Protein AF-A0A7I7MIA1-F1 (afdb_monomer)

Structure (mmCIF, N/CA/C/O backbone):
data_AF-A0A7I7MIA1-F1
#
_entry.id   AF-A0A7I7MIA1-F1
#
loop_
_atom_site.group_PDB
_atom_site.id
_atom_site.type_symbol
_atom_site.label_atom_id
_atom_site.label_alt_id
_atom_site.label_comp_id
_atom_site.label_asym_id
_atom_site.label_entity_id
_atom_site.label_seq_id
_atom_site.pdbx_PDB_ins_code
_atom_site.Cartn_x
_atom_site.Cartn_y
_atom_site.Cartn_z
_atom_site.occupancy
_atom_site.B_iso_or_equiv
_atom_site.auth_seq_id
_atom_site.auth_comp_id
_atom_site.auth_asym_id
_atom_site.auth_atom_id
_atom_site.pdbx_PDB_model_num
ATOM 1 N N . MET A 1 1 ? 11.978 16.956 -4.352 1.00 44.69 1 MET A N 1
ATOM 2 C CA . MET A 1 1 ? 12.966 15.857 -4.370 1.00 44.69 1 MET A CA 1
ATOM 3 C C . MET A 1 1 ? 12.294 14.625 -4.952 1.00 44.69 1 MET A C 1
ATOM 5 O O . MET A 1 1 ? 11.413 14.072 -4.311 1.00 44.69 1 MET A O 1
ATOM 9 N N . VAL A 1 2 ? 12.640 14.261 -6.189 1.00 42.34 2 VAL A N 1
ATOM 10 C CA . VAL A 1 2 ? 12.256 12.981 -6.805 1.00 42.34 2 VAL A CA 1
ATOM 11 C C . VAL A 1 2 ? 13.158 11.910 -6.195 1.00 42.34 2 VAL A C 1
ATOM 13 O O . VAL A 1 2 ? 14.380 12.039 -6.240 1.00 42.34 2 VAL A O 1
ATOM 16 N N . PHE A 1 3 ? 12.556 10.917 -5.542 1.00 46.50 3 PHE A N 1
ATOM 17 C CA . PHE A 1 3 ? 13.268 9.8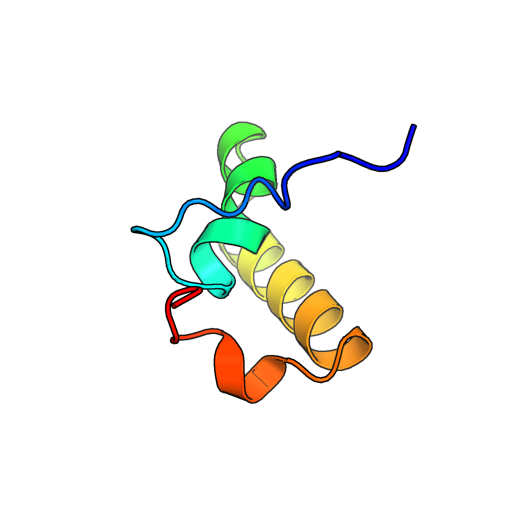21 -4.888 1.00 46.50 3 PHE A CA 1
ATOM 18 C C . PHE A 1 3 ? 14.131 9.080 -5.922 1.00 46.50 3 PHE A C 1
ATOM 20 O O . PHE A 1 3 ? 13.602 8.482 -6.852 1.00 46.50 3 PHE A O 1
ATOM 27 N 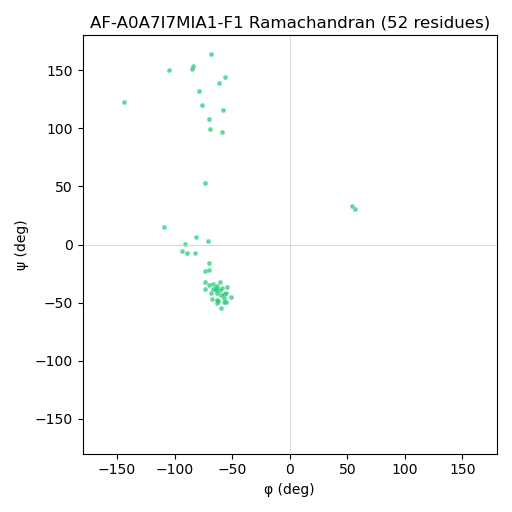N . GLN A 1 4 ? 15.458 9.119 -5.757 1.00 52.28 4 GLN A N 1
ATOM 28 C CA . GLN A 1 4 ? 16.432 8.498 -6.672 1.00 52.28 4 GLN A CA 1
ATOM 29 C C . GLN A 1 4 ? 16.459 6.960 -6.623 1.00 52.28 4 GLN A C 1
ATOM 31 O O . GLN A 1 4 ? 17.243 6.305 -7.301 1.00 52.28 4 GLN A O 1
ATOM 36 N N . SER A 1 5 ? 15.584 6.351 -5.836 1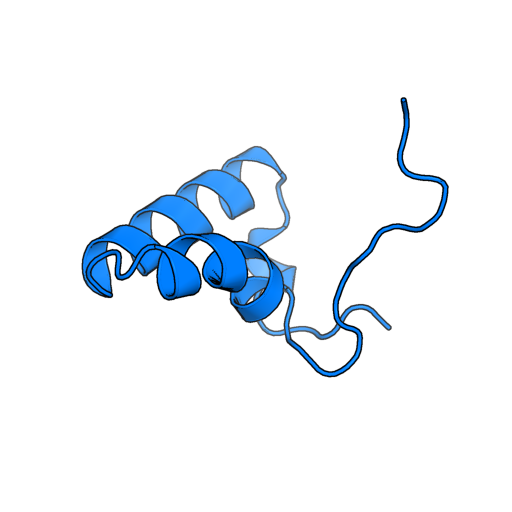.00 53.84 5 SER A N 1
ATOM 37 C CA . SER A 1 5 ? 15.298 4.926 -5.886 1.00 53.84 5 SER A CA 1
ATOM 38 C C . SER A 1 5 ? 13.816 4.783 -5.606 1.00 53.84 5 SER A C 1
ATOM 40 O O . SER A 1 5 ? 13.344 5.266 -4.575 1.00 53.84 5 SER A O 1
ATOM 42 N N . TYR A 1 6 ? 13.067 4.169 -6.521 1.00 56.97 6 TYR A N 1
ATOM 43 C CA . TYR A 1 6 ? 11.700 3.750 -6.238 1.00 56.97 6 TYR A CA 1
ATOM 44 C C . TYR A 1 6 ? 11.781 2.789 -5.050 1.00 56.97 6 TYR A C 1
ATOM 46 O O . TYR A 1 6 ? 12.142 1.629 -5.224 1.00 56.97 6 TYR A O 1
ATOM 54 N N . ALA A 1 7 ? 11.542 3.291 -3.835 1.00 62.28 7 ALA A N 1
ATOM 55 C CA . ALA A 1 7 ? 11.661 2.555 -2.578 1.00 62.28 7 ALA A CA 1
ATOM 56 C C . ALA A 1 7 ? 10.493 1.572 -2.418 1.00 62.28 7 ALA A C 1
ATOM 58 O O . ALA A 1 7 ? 9.754 1.594 -1.437 1.00 62.28 7 ALA A O 1
ATOM 59 N N . LEU A 1 8 ? 10.293 0.738 -3.431 1.00 74.38 8 LEU A N 1
ATOM 60 C CA . LEU A 1 8 ? 9.443 -0.425 -3.356 1.00 74.38 8 LEU A CA 1
ATOM 61 C C . LEU A 1 8 ? 10.234 -1.505 -2.627 1.00 74.38 8 LEU A C 1
ATOM 63 O O . LEU A 1 8 ? 11.393 -1.770 -2.938 1.00 74.38 8 LEU A O 1
ATOM 67 N N . TYR A 1 9 ? 9.600 -2.134 -1.651 1.00 84.31 9 TYR A N 1
ATOM 68 C CA . TYR A 1 9 ? 10.090 -3.335 -1.006 1.00 84.31 9 TYR A CA 1
ATOM 69 C C . TYR A 1 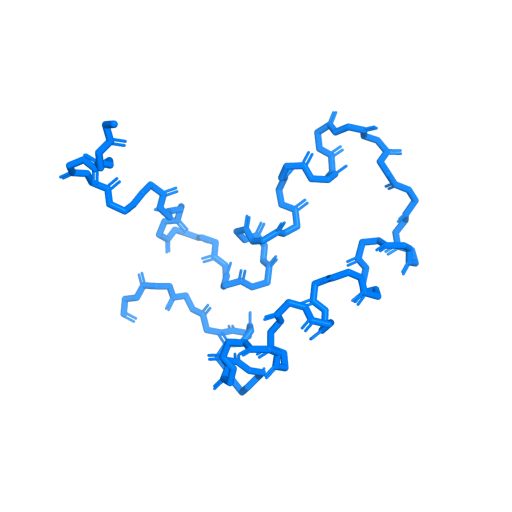9 ? 9.988 -4.496 -2.014 1.00 84.31 9 TYR A C 1
ATOM 71 O O . TYR A 1 9 ? 8.876 -4.965 -2.280 1.00 84.31 9 TYR A O 1
ATOM 79 N N . PRO A 1 10 ? 11.110 -5.001 -2.569 1.00 85.06 10 PRO A N 1
ATOM 80 C CA . PRO A 1 10 ? 11.094 -5.962 -3.686 1.00 85.06 10 PRO A CA 1
ATOM 81 C C . PRO A 1 10 ? 10.584 -7.348 -3.266 1.00 85.06 10 PRO A C 1
ATOM 83 O O . PRO A 1 10 ? 10.093 -8.139 -4.065 1.00 85.06 10 PRO A O 1
ATOM 86 N N . HIS A 1 11 ? 10.656 -7.649 -1.971 1.00 87.38 11 HIS A N 1
ATOM 87 C CA . HIS A 1 11 ? 10.130 -8.879 -1.388 1.00 87.38 11 HIS A CA 1
ATOM 88 C C . HIS A 1 11 ? 8.616 -8.809 -1.101 1.00 87.38 11 HIS A C 1
ATOM 90 O O . HIS A 1 11 ? 8.016 -9.822 -0.731 1.00 87.38 11 HIS A O 1
ATOM 96 N N . MET A 1 12 ? 7.989 -7.639 -1.266 1.00 90.94 12 MET A N 1
ATOM 97 C CA . MET A 1 12 ? 6.560 -7.412 -1.052 1.00 90.94 12 MET A CA 1
ATOM 98 C C . MET A 1 12 ? 5.819 -7.289 -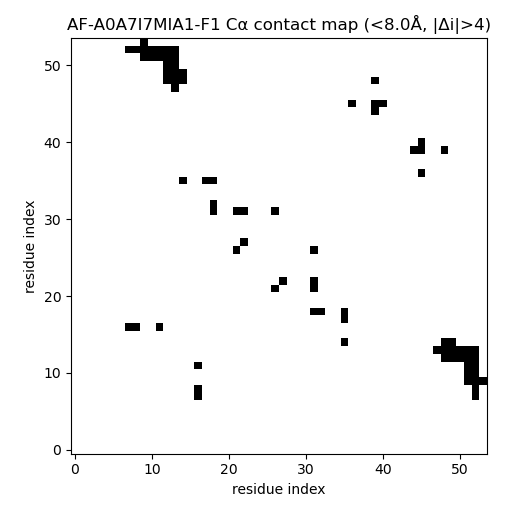2.386 1.00 90.94 12 MET A C 1
ATOM 100 O O . MET A 1 12 ? 6.375 -6.814 -3.367 1.00 90.94 12 MET A O 1
ATOM 104 N N . THR A 1 13 ? 4.546 -7.689 -2.423 1.00 93.62 13 THR A N 1
ATOM 105 C CA . THR A 1 13 ? 3.690 -7.428 -3.591 1.00 93.62 13 THR A CA 1
ATOM 106 C C . THR A 1 13 ? 3.389 -5.934 -3.729 1.00 93.62 13 THR A C 1
ATOM 108 O O . THR A 1 13 ? 3.554 -5.178 -2.766 1.00 93.62 13 THR A O 1
ATOM 111 N N . VAL A 1 14 ? 2.919 -5.488 -4.893 1.00 91.12 14 VAL A N 1
ATOM 112 C CA . VAL A 1 14 ? 2.484 -4.099 -5.116 1.00 91.12 14 VAL A CA 1
ATOM 113 C C . VAL A 1 14 ? 1.406 -3.700 -4.100 1.00 91.12 14 VAL A C 1
ATOM 115 O O . VAL A 1 14 ? 1.514 -2.643 -3.480 1.00 91.12 14 VAL A O 1
ATOM 118 N N . TYR A 1 15 ? 0.448 -4.587 -3.805 1.00 93.69 15 TYR A N 1
ATOM 119 C CA . TYR A 1 15 ? -0.540 -4.384 -2.739 1.00 93.69 15 TYR A CA 1
ATOM 120 C C . TYR A 1 15 ? 0.119 -4.118 -1.383 1.00 93.69 15 TYR A C 1
ATOM 122 O O . TYR A 1 15 ? -0.219 -3.160 -0.689 1.00 93.69 15 TYR A O 1
ATOM 130 N N . ARG A 1 16 ? 1.083 -4.959 -0.988 1.00 92.50 16 ARG A N 1
ATOM 131 C CA . ARG A 1 16 ? 1.765 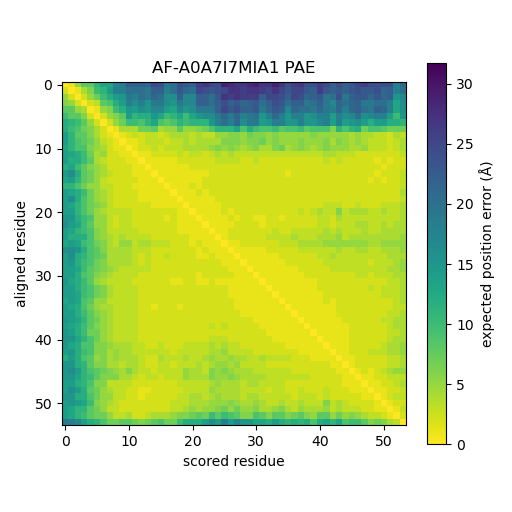-4.831 0.308 1.00 92.50 16 ARG A CA 1
ATOM 132 C C . ARG A 1 16 ? 2.605 -3.559 0.387 1.00 92.50 16 ARG A C 1
ATOM 134 O O . ARG A 1 16 ? 2.654 -2.959 1.456 1.00 92.50 16 ARG A O 1
ATOM 141 N N . ASN A 1 17 ? 3.198 -3.134 -0.726 1.00 92.50 17 ASN A N 1
ATOM 142 C CA . ASN A 1 17 ? 3.907 -1.861 -0.831 1.00 92.50 17 ASN A CA 1
ATOM 143 C C . ASN A 1 17 ? 2.970 -0.671 -0.582 1.00 92.50 17 ASN A C 1
ATOM 145 O O . ASN A 1 17 ? 3.266 0.174 0.261 1.00 92.50 17 ASN A O 1
ATOM 149 N N . LEU A 1 18 ? 1.806 -0.647 -1.237 1.00 91.06 18 LEU A N 1
ATOM 150 C CA . LEU A 1 18 ? 0.802 0.410 -1.060 1.00 91.06 18 LEU A CA 1
ATOM 151 C C . LEU A 1 18 ? 0.174 0.392 0.346 1.00 91.06 18 LEU A C 1
ATOM 153 O O . LEU A 1 18 ? -0.047 1.436 0.958 1.00 91.06 18 LEU A O 1
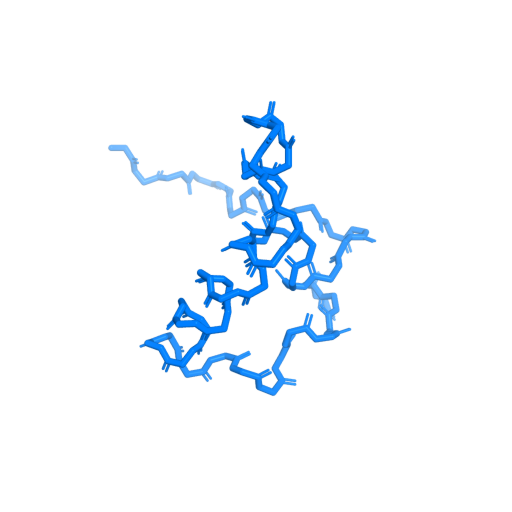ATOM 157 N N . ALA A 1 19 ? -0.070 -0.798 0.897 1.00 94.44 19 ALA A N 1
ATOM 158 C CA . ALA A 1 19 ? -0.675 -0.977 2.214 1.00 94.44 19 ALA A CA 1
ATOM 159 C C . ALA A 1 19 ? 0.273 -0.653 3.384 1.00 94.44 19 ALA A C 1
ATOM 161 O O . ALA A 1 19 ? -0.198 -0.379 4.491 1.00 94.44 19 ALA A O 1
ATOM 162 N N . TYR A 1 20 ? 1.595 -0.698 3.177 1.00 92.19 20 TYR A N 1
ATOM 163 C CA . TYR A 1 20 ? 2.589 -0.626 4.252 1.00 92.19 20 TYR A CA 1
ATOM 164 C C . TYR A 1 20 ? 2.454 0.645 5.102 1.00 92.19 20 TYR A C 1
ATOM 166 O O . TYR A 1 20 ? 2.349 0.566 6.327 1.00 92.19 20 TYR A O 1
ATOM 174 N N . GLY A 1 21 ? 2.363 1.816 4.464 1.00 89.81 21 GLY A N 1
ATOM 175 C CA . GLY A 1 21 ? 2.228 3.094 5.171 1.00 89.81 21 GLY A CA 1
ATOM 176 C C . GLY A 1 21 ? 0.934 3.210 5.986 1.00 89.81 21 GLY A C 1
ATOM 177 O O . GLY A 1 21 ? 0.942 3.760 7.088 1.00 89.81 21 GLY A O 1
ATOM 178 N N . LEU A 1 22 ? -0.169 2.646 5.487 1.00 92.94 22 LEU A N 1
ATOM 17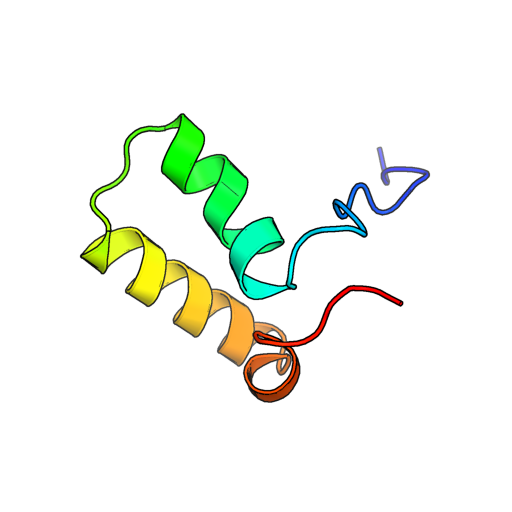9 C CA . LEU A 1 22 ? -1.459 2.637 6.185 1.00 92.94 22 LEU A CA 1
ATOM 180 C C . LEU A 1 22 ? -1.450 1.653 7.365 1.00 92.94 22 LEU A C 1
ATOM 182 O O . LEU A 1 22 ? -1.952 1.962 8.447 1.00 92.94 22 LEU A O 1
ATOM 186 N N . LYS A 1 23 ? -0.800 0.495 7.201 1.00 93.12 23 LYS A N 1
ATOM 187 C CA . LYS A 1 23 ? -0.615 -0.484 8.279 1.00 93.12 23 LYS A CA 1
ATOM 188 C C . LYS A 1 23 ? 0.227 0.089 9.423 1.00 93.12 23 LYS A C 1
ATOM 190 O O . LYS A 1 23 ? -0.143 -0.082 10.582 1.00 93.12 23 LYS A O 1
ATOM 195 N N . GLN A 1 24 ? 1.300 0.822 9.112 1.00 92.62 24 GLN A N 1
ATOM 196 C CA . GLN A 1 24 ? 2.128 1.512 10.114 1.00 92.62 24 GLN A CA 1
ATOM 197 C C . GLN A 1 24 ? 1.326 2.551 10.916 1.00 92.62 24 GLN A C 1
ATOM 199 O O . GLN A 1 24 ? 1.563 2.738 12.106 1.00 92.62 24 GLN A O 1
ATOM 204 N N . ARG A 1 25 ? 0.327 3.181 10.287 1.00 95.06 25 ARG A N 1
ATOM 205 C CA . ARG A 1 25 ? -0.613 4.116 10.929 1.00 95.06 25 ARG A CA 1
ATOM 206 C C . ARG A 1 25 ? -1.766 3.426 11.670 1.00 95.06 25 ARG A C 1
ATOM 208 O O . ARG A 1 25 ? -2.667 4.113 12.139 1.00 95.06 25 ARG A O 1
ATOM 215 N N . LYS A 1 26 ? -1.754 2.091 11.780 1.00 95.19 26 LYS A N 1
ATOM 216 C CA . LYS A 1 26 ? -2.816 1.276 12.401 1.00 95.19 26 LYS A CA 1
ATOM 217 C C . LYS A 1 26 ? -4.201 1.498 11.775 1.00 95.19 26 LYS A C 1
ATOM 219 O O . LYS A 1 26 ? -5.218 1.373 12.452 1.00 95.19 26 LYS A O 1
ATOM 224 N N . THR A 1 27 ? -4.253 1.829 10.484 1.00 95.62 27 THR A N 1
ATOM 225 C CA . THR A 1 27 ? -5.518 1.980 9.758 1.00 95.62 27 THR A CA 1
ATOM 226 C C . THR A 1 27 ? -6.289 0.647 9.751 1.00 95.62 27 THR A C 1
ATOM 228 O O . THR A 1 27 ? -5.669 -0.405 9.566 1.00 95.62 27 THR A O 1
ATOM 231 N N . PRO A 1 28 ? -7.624 0.652 9.941 1.00 97.44 28 PRO A N 1
ATOM 232 C CA . PRO A 1 28 ? -8.433 -0.562 9.865 1.00 97.44 28 PRO A CA 1
ATOM 233 C C . PRO A 1 28 ? -8.271 -1.283 8.525 1.00 97.44 28 PRO A C 1
ATOM 235 O O . PRO A 1 28 ? -8.173 -0.650 7.475 1.00 97.44 28 PRO A O 1
ATOM 238 N N . ARG A 1 29 ? -8.294 -2.619 8.546 1.00 93.44 29 ARG A N 1
ATOM 239 C CA . ARG A 1 29 ? -8.031 -3.441 7.354 1.00 93.44 29 ARG A CA 1
ATOM 240 C C . ARG A 1 29 ? -8.969 -3.135 6.181 1.00 93.44 29 ARG A C 1
ATOM 242 O O . ARG A 1 29 ? -8.491 -3.018 5.060 1.00 93.44 29 ARG A O 1
ATOM 249 N N . ALA A 1 30 ? -10.262 -2.955 6.447 1.00 95.94 30 ALA A N 1
ATOM 250 C CA . ALA A 1 30 ? -11.246 -2.617 5.416 1.00 95.94 30 ALA A CA 1
ATOM 251 C C . ALA A 1 30 ? -10.919 -1.284 4.715 1.00 95.94 30 ALA A C 1
ATOM 253 O O . ALA A 1 30 ? -11.025 -1.168 3.498 1.00 95.94 30 ALA A O 1
ATOM 254 N N . GLU A 1 31 ? -10.443 -0.298 5.478 1.00 95.94 31 GLU A N 1
ATOM 255 C CA . GLU A 1 31 ? -10.067 1.012 4.946 1.00 95.94 31 GLU A CA 1
ATOM 256 C C . GLU A 1 31 ? -8.753 0.954 4.151 1.00 95.94 31 GLU A C 1
ATOM 258 O O . GLU A 1 31 ? -8.593 1.666 3.161 1.00 95.94 31 GLU A O 1
ATOM 263 N N . ILE A 1 32 ? -7.826 0.070 4.536 1.00 95.69 32 ILE A N 1
ATOM 264 C CA . ILE A 1 32 ? -6.624 -0.215 3.739 1.00 95.69 32 ILE A CA 1
ATOM 265 C C . ILE A 1 32 ? -7.022 -0.810 2.389 1.00 95.69 32 ILE A C 1
ATOM 267 O O . ILE A 1 32 ? -6.574 -0.319 1.358 1.00 95.69 32 ILE A O 1
ATOM 271 N N . GLU A 1 33 ? -7.871 -1.840 2.388 1.00 95.12 33 GLU A N 1
ATOM 272 C CA . GLU A 1 33 ? -8.299 -2.514 1.159 1.00 95.12 33 GLU A CA 1
ATOM 273 C C . GLU A 1 33 ? -8.995 -1.544 0.197 1.00 95.12 33 GLU A C 1
ATOM 275 O O . GLU A 1 33 ? -8.659 -1.524 -0.988 1.00 95.12 33 GLU A O 1
ATOM 280 N N . ARG A 1 34 ? -9.886 -0.684 0.708 1.00 96.50 34 ARG A N 1
ATOM 281 C CA . ARG A 1 34 ? -10.560 0.352 -0.087 1.00 96.50 34 ARG A CA 1
ATOM 282 C C . ARG A 1 34 ? -9.561 1.319 -0.730 1.00 96.50 34 ARG A C 1
ATOM 284 O O . ARG A 1 34 ? -9.539 1.461 -1.948 1.00 96.50 34 ARG A O 1
ATOM 291 N N . ARG A 1 35 ? -8.686 1.934 0.074 1.00 94.94 35 ARG A N 1
ATOM 292 C CA . ARG A 1 35 ? -7.710 2.930 -0.408 1.00 94.94 35 ARG A CA 1
ATOM 293 C C . ARG A 1 35 ? -6.700 2.344 -1.388 1.00 94.94 35 ARG A C 1
ATOM 295 O O . ARG A 1 35 ? -6.299 3.022 -2.333 1.00 94.94 35 ARG A O 1
ATOM 302 N N . VAL A 1 36 ? -6.263 1.104 -1.160 1.00 94.88 36 VAL A N 1
ATOM 303 C CA . VAL A 1 36 ? -5.318 0.430 -2.056 1.00 94.88 36 VAL A CA 1
ATOM 304 C C . VAL A 1 36 ? -5.974 0.129 -3.402 1.00 94.88 36 VAL A C 1
ATOM 306 O O . VAL A 1 36 ? -5.338 0.375 -4.422 1.00 94.88 36 VAL A O 1
ATOM 309 N N . ARG A 1 37 ? -7.235 -0.330 -3.430 1.00 94.12 37 ARG A N 1
ATOM 310 C CA . ARG A 1 37 ? -7.974 -0.545 -4.688 1.00 94.12 37 ARG A CA 1
ATOM 311 C C . ARG A 1 37 ? -8.195 0.758 -5.451 1.00 94.12 37 ARG A C 1
ATOM 313 O O . ARG A 1 37 ? -7.836 0.814 -6.618 1.00 94.12 37 ARG A O 1
ATOM 320 N N . GLU A 1 38 ? -8.654 1.814 -4.781 1.00 95.31 38 GLU A N 1
ATOM 321 C CA . GLU A 1 38 ? -8.836 3.139 -5.400 1.00 95.31 38 GLU A CA 1
ATOM 322 C C . GLU A 1 38 ? -7.530 3.656 -6.015 1.00 95.31 38 GLU A C 1
ATOM 324 O O . GLU A 1 38 ? -7.493 4.089 -7.164 1.00 95.31 38 GLU A O 1
ATOM 329 N N . THR A 1 39 ? -6.421 3.553 -5.278 1.00 93.38 39 THR A N 1
ATOM 330 C CA . THR A 1 39 ? -5.102 3.957 -5.787 1.00 93.38 39 THR A CA 1
ATOM 331 C C . THR A 1 39 ? -4.670 3.092 -6.974 1.00 93.38 39 THR A C 1
ATOM 333 O O . THR A 1 39 ? -4.090 3.600 -7.931 1.00 93.38 39 THR A O 1
ATOM 336 N N . ALA A 1 40 ? -4.946 1.788 -6.935 1.00 94.06 40 ALA A N 1
ATOM 337 C CA . ALA A 1 40 ? -4.584 0.873 -8.009 1.00 94.06 40 ALA A CA 1
ATOM 338 C C . ALA A 1 40 ? -5.403 1.095 -9.286 1.00 94.06 40 ALA A C 1
ATOM 340 O O . ALA A 1 40 ? -4.859 0.961 -10.378 1.00 94.06 40 ALA A O 1
ATOM 341 N N . GLU A 1 41 ? -6.678 1.460 -9.158 1.00 93.94 41 GLU A N 1
ATOM 342 C CA . GLU A 1 41 ? -7.545 1.839 -10.276 1.00 93.94 41 GLU A CA 1
ATOM 343 C C . GLU A 1 41 ? 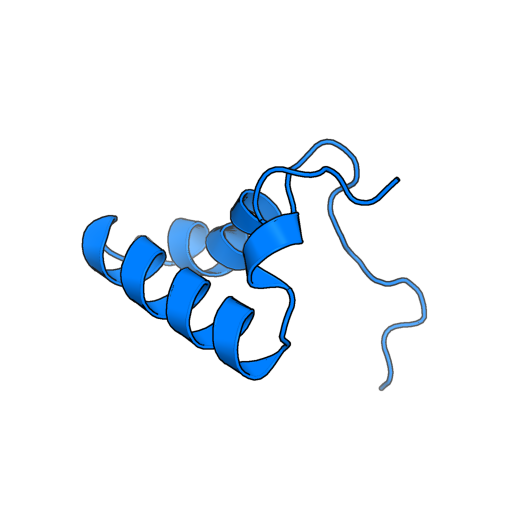-7.082 3.152 -10.912 1.00 93.94 41 GLU A C 1
ATOM 345 O O . GLU A 1 41 ? -6.901 3.213 -12.127 1.00 93.94 41 GLU A O 1
ATOM 350 N N . LEU A 1 42 ? -6.792 4.170 -10.093 1.00 93.19 42 LEU A N 1
ATOM 351 C CA . LEU A 1 42 ? -6.284 5.466 -10.559 1.00 93.19 42 LEU A CA 1
ATOM 352 C C . LEU A 1 42 ? -4.965 5.342 -11.327 1.00 93.19 42 LEU A C 1
ATOM 354 O O . LEU A 1 42 ? -4.739 6.058 -12.298 1.00 93.19 42 LEU A O 1
ATOM 358 N N . LEU A 1 43 ? -4.094 4.435 -10.887 1.00 91.75 43 LEU A N 1
ATOM 359 C CA . LEU A 1 43 ? -2.799 4.184 -11.516 1.00 91.75 43 LEU A CA 1
ATOM 360 C C . LEU A 1 43 ? -2.855 3.090 -12.594 1.00 91.75 43 LEU A C 1
ATOM 362 O O . LEU A 1 43 ? -1.822 2.782 -13.180 1.00 91.75 43 LEU A O 1
ATOM 366 N N . GLN A 1 44 ? -4.028 2.497 -12.848 1.00 91.94 44 GLN A N 1
ATOM 367 C CA . GLN A 1 44 ? -4.226 1.378 -13.780 1.00 91.94 44 GLN A CA 1
ATOM 368 C C . GLN A 1 44 ? -3.306 0.170 -13.512 1.00 91.94 44 GLN A C 1
ATOM 370 O O . GLN A 1 44 ? -2.908 -0.554 -14.419 1.00 91.94 44 GLN A O 1
ATOM 375 N N . ILE A 1 45 ? -2.985 -0.075 -12.240 1.00 92.56 45 ILE A N 1
ATOM 376 C CA . ILE A 1 45 ? -2.130 -1.181 -11.777 1.00 92.56 45 ILE A CA 1
ATOM 377 C C . ILE A 1 45 ? -2.916 -2.264 -11.030 1.00 92.56 45 ILE A C 1
ATOM 379 O O . ILE A 1 45 ? -2.316 -3.088 -10.339 1.00 92.56 45 ILE A O 1
ATOM 383 N N . GLY A 1 46 ? -4.248 -2.274 -11.141 1.00 89.88 46 GLY A N 1
ATOM 384 C CA . GLY A 1 46 ? -5.122 -3.233 -10.454 1.00 89.88 46 GLY A CA 1
ATOM 385 C C . GLY A 1 46 ? -4.692 -4.691 -10.648 1.00 89.88 46 GLY A C 1
ATOM 386 O O . GLY A 1 46 ? -4.562 -5.432 -9.678 1.00 89.88 46 GLY A O 1
ATOM 387 N N . GLU A 1 47 ? -4.359 -5.077 -11.880 1.00 91.81 47 GLU A N 1
ATOM 388 C CA . GLU A 1 47 ? -3.906 -6.435 -12.226 1.00 91.81 47 GLU A CA 1
ATOM 389 C C . GLU A 1 47 ? -2.502 -6.777 -11.694 1.00 91.81 47 GLU A C 1
ATOM 391 O O . GLU A 1 47 ? -2.108 -7.942 -11.631 1.00 91.81 47 GLU A O 1
ATOM 396 N N . LEU A 1 48 ? -1.728 -5.765 -11.296 1.00 90.94 48 LEU A N 1
ATOM 397 C CA . LEU A 1 48 ? -0.367 -5.919 -10.785 1.00 90.94 48 LEU A CA 1
ATOM 398 C C . LEU A 1 48 ? -0.319 -6.012 -9.257 1.00 90.94 48 LEU A C 1
ATOM 400 O O . LEU A 1 48 ? 0.752 -6.270 -8.708 1.00 90.94 48 LEU A O 1
ATOM 404 N N . LEU A 1 49 ? -1.449 -5.832 -8.561 1.00 89.75 49 LEU A N 1
ATOM 405 C CA . LEU A 1 49 ? -1.517 -5.787 -7.096 1.00 89.75 49 LEU A CA 1
ATOM 406 C C . LEU A 1 49 ? -0.902 -7.019 -6.415 1.00 89.75 49 LEU A C 1
ATOM 408 O O . LEU A 1 49 ? -0.239 -6.885 -5.380 1.00 89.75 49 LEU A O 1
ATOM 412 N N . ASP A 1 50 ? -1.063 -8.195 -7.016 1.00 91.50 50 ASP A N 1
ATOM 413 C CA . ASP A 1 50 ? -0.545 -9.457 -6.481 1.00 91.50 50 ASP A CA 1
ATOM 414 C C . ASP A 1 50 ? 0.883 -9.784 -6.944 1.00 91.50 50 ASP A C 1
ATOM 416 O O . ASP A 1 50 ? 1.510 -10.710 -6.425 1.00 91.50 50 ASP A O 1
ATOM 420 N N . ARG A 1 51 ? 1.448 -9.004 -7.874 1.00 91.25 51 ARG A N 1
ATOM 421 C CA . ARG A 1 51 ? 2.825 -9.187 -8.347 1.00 91.25 51 ARG A CA 1
ATOM 422 C C . ARG A 1 51 ? 3.824 -8.508 -7.421 1.00 91.25 51 ARG A C 1
ATOM 424 O O . ARG A 1 51 ? 3.504 -7.545 -6.725 1.00 91.25 51 ARG A O 1
ATOM 431 N N . LYS A 1 52 ? 5.054 -9.019 -7.398 1.00 87.38 52 LYS A N 1
ATOM 432 C CA . LYS A 1 52 ? 6.194 -8.323 -6.789 1.00 87.38 52 LYS A CA 1
ATOM 433 C C . LYS A 1 52 ? 6.790 -7.343 -7.812 1.00 87.38 52 LYS A C 1
ATOM 435 O O . LYS A 1 52 ? 6.676 -7.604 -9.006 1.00 87.38 52 LYS A O 1
ATOM 440 N N . PRO A 1 53 ? 7.398 -6.229 -7.375 1.00 81.50 53 PRO A N 1
ATOM 441 C CA . PRO A 1 53 ? 8.201 -5.390 -8.252 1.00 81.50 53 PRO A CA 1
ATOM 442 C C . PRO A 1 53 ? 9.481 -6.152 -8.623 1.00 81.50 53 PRO A C 1
ATOM 444 O O . PRO A 1 53 ? 10.401 -6.238 -7.808 1.00 81.50 53 PRO A O 1
ATOM 447 N N . GLY A 1 54 ? 9.498 -6.757 -9.810 1.00 70.75 54 GLY A N 1
ATOM 448 C CA . GLY A 1 54 ? 10.606 -7.573 -10.316 1.00 70.75 54 GLY A CA 1
ATOM 449 C C . GLY A 1 54 ? 10.160 -8.543 -11.393 1.00 70.75 54 GLY A C 1
ATOM 450 O O . GLY A 1 54 ? 9.146 -9.237 -11.157 1.00 70.75 54 GLY A O 1
#

Foldseek 3Di:
DPPPDPPFPQVDFQLCSQLVVVVVVVHDPVVSVVVSCVVCVVVVNNVRRRPGPD

Sequence (54 aa):
MVFQSYALYPHMTVYRNLAYGLKQRKTPRAEIERRVRETAELLQIGELLDRKPG

Secondary structure (DSSP, 8-state):
---SS----TTS-HHHHHHHHHHHTT--HHHHHHHHHHHHHHTT-GGGTTS---

Organism: NCBI:txid216929

pLDDT: mean 86.32, std 14.54, range [42.34, 97.44]

Radius of gyration: 11.41 Å; Cα contacts (8 Å, |Δi|>4): 40; chains: 1; bounding box: 28×25×26 Å

InterPro domains:
  IPR027417 P-loop containing nucleoside triphosphate hydrolase [G3DSA:3.40.50.300] (1-54)
  IPR027417 P-loop containing nucleoside triphosphate hydrolase [SSF52540] (1-53)
  IPR047641 ABC transporter, ATP-binding protein MalK/UgpC-like [PTHR43875] (1-53)

Nearest PDB structures (foldseek):
  2it1-assembly1_B  TM=9.552E-01  e=1.590E-05  Pyrococcus horikoshii
  2d62-assembly1_A-2  TM=9.018E-01  e=2.409E-05  Pyrococcus horikoshii
  6cvl-assembly1_C  TM=9.367E-01  e=2.177E-03  Escherichia coli K-12
  6cvl-assembly1_D  TM=9.378E-01  e=3.535E-03  Escherichia coli K-12
  6z67-assembly2_B  TM=9.764E-01  e=5.742E-03  Streptococcus pneumoniae

Mean predicted aligned error: 5.45 Å

Solvent-accessible surface area (backbone atoms only — not comparable to full-atom values): 3267 Å² total; per-residue (Å²): 134,82,71,95,57,83,85,65,54,58,94,32,27,44,45,53,52,63,38,44,67,42,53,76,68,66,51,55,68,70,60,42,55,50,54,46,50,53,52,23,57,77,68,72,39,57,90,44,32,84,38,46,68,121